Protein 4U5T (pdb70)

InterPro domains:
  IPR004827 Basic-leucine zipper domain [PF07716] (232-285)
  IPR004827 Basic-leucine zipper domain [PS50217] (233-296)
  IPR004827 Basic-leucine zipper domain [SM00338] (231-295)
  IPR040223 PAR basic leucine zipper protein [PTHR11988] (26-303)
  IPR046347 Basic-leucine zipper domain superfamily [SSF57959] (230-294)

Foldseek 3Di:
DPDVVVVVVVVVVVVVVVVVVVVVVVVVVVVVVVVVD/DPPVVVVVVVVVVVVVVVVVVVVVVVVVVVVVVVVVD

GO terms:
  GO:1990837 sequence-specific double-stranded DNA binding (F, IDA)
  GO:0006357 regulation of transcription by RNA polymerase II (P, TAS)
  GO:0005515 protein binding (F, IPI)

B-factor: mean 56.1, std 24.93, range [3.6, 264.28]

Radius of gyration: 16.35 Å; Cα contacts (8 Å, |Δi|>4): 43; chains: 2; bounding box: 52×40×14 Å

Secondary structure (DSSP, 8-state):
--THHHHHHHHHHHHHHHHHHHHHHHHHHHHHHHHH-/--THHHHHHHHHHHHHHHHHHHHHHHHHHHHHHHHH-

Sequence (74 aa):
DPDLEIRAAFLEKENTALRTEVAELRKEVGRCKNIVSDPDLEIRAAFLEKENTALRTEVAELRKEVGRCKNIVS

Structure (mmCIF, N/CA/C/O backbone):
data_4U5T
#
_entry.id   4U5T
#
_cell.length_a   68.840
_cell.length_b   68.840
_cell.length_c   77.230
_cell.angle_alpha   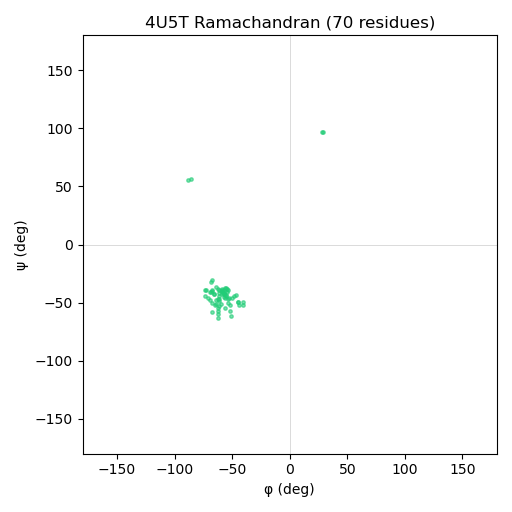90.00
_cell.angle_beta   90.00
_cell.angle_gamma   120.00
#
_symmetry.space_group_name_H-M   'P 61'
#
loop_
_entity.id
_entity.type
_entity.pdbx_description
1 polymer 'VBP leucine zipper'
2 non-polymer '(2Z)-3-{3-[dihydroxy(oxido)-lambda~5~-stibanyl]phenyl}prop-2-enoic acid'
3 water water
#
loop_
_atom_site.group_PDB
_atom_site.id
_atom_site.type_symbol
_atom_site.label_atom_id
_atom_site.label_alt_id
_atom_site.label_comp_id
_atom_site.label_asym_id
_atom_site.label_entity_id
_atom_site.label_seq_id
_atom_site.pdbx_PDB_ins_code
_atom_site.Cartn_x
_atom_site.Cartn_y
_atom_site.Cartn_z
_atom_site.occupancy
_atom_site.B_iso_or_equiv
_atom_site.auth_seq_id
_atom_site.auth_comp_id
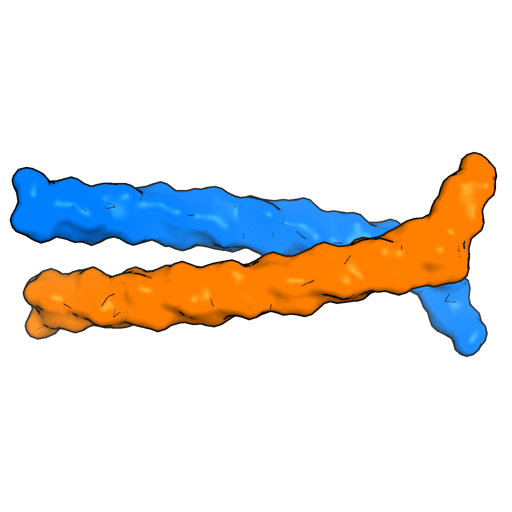_atom_site.auth_asym_id
_atom_site.auth_atom_id
_atom_site.pdbx_PDB_model_num
ATOM 1 N N . ASP A 1 2 ? -35.326 7.336 7.505 1.00 72.24 2 ASP A N 1
ATOM 2 C CA . ASP A 1 2 ? -36.402 7.723 8.417 1.00 72.24 2 ASP A CA 1
ATOM 3 C C . ASP A 1 2 ? -35.985 8.657 9.574 1.00 72.24 2 ASP A C 1
ATOM 4 O O . ASP A 1 2 ? -36.648 8.685 10.597 1.00 72.24 2 ASP A O 1
ATOM 9 N N . PRO A 1 3 ? -34.938 9.481 9.394 1.00 86.73 3 PRO A N 1
ATOM 10 C CA . PRO A 1 3 ? -34.335 10.120 10.554 1.00 86.73 3 PRO A CA 1
ATOM 11 C C . PRO A 1 3 ? -35.027 11.443 10.964 1.00 86.73 3 PRO A C 1
ATOM 12 O O . PRO A 1 3 ? -34.347 12.468 11.071 1.00 86.73 3 PRO A O 1
ATOM 16 N N . ASP A 1 4 ? -36.339 11.380 11.225 1.00 77.31 4 ASP A N 1
ATOM 17 C CA . ASP A 1 4 ? -37.196 12.517 11.625 1.00 77.31 4 ASP A CA 1
ATOM 18 C C . ASP A 1 4 ? -36.749 13.876 11.132 1.00 77.31 4 ASP A C 1
ATOM 19 O O . ASP A 1 4 ? -35.904 14.526 11.753 1.00 77.31 4 ASP A O 1
ATOM 24 N N . LEU A 1 5 ? -37.337 14.312 10.029 1.00 64.23 5 LEU A N 1
ATOM 25 C CA . LEU A 1 5 ? -36.924 15.566 9.434 1.00 64.23 5 LEU A CA 1
ATOM 26 C C . LEU A 1 5 ? -37.059 16.695 10.431 1.00 64.23 5 LEU A C 1
ATOM 27 O O . LEU A 1 5 ? -36.199 17.561 10.485 1.00 64.23 5 LEU A O 1
ATOM 32 N N . GLU A 1 6 ? -38.153 16.693 11.195 1.00 52.79 6 GLU A N 1
ATOM 33 C CA . GLU A 1 6 ? -38.416 17.743 12.186 1.00 52.79 6 GLU A CA 1
ATOM 34 C C . GLU A 1 6 ? -37.125 17.994 12.962 1.00 52.79 6 GLU A C 1
ATOM 35 O O . GLU A 1 6 ? -36.649 19.138 13.054 1.00 52.79 6 GLU A O 1
ATOM 41 N N . ILE A 1 7 ? -36.529 16.899 13.443 1.00 57.15 7 ILE A N 1
ATOM 42 C CA . ILE A 1 7 ? -35.242 16.928 14.139 1.00 57.15 7 ILE A CA 1
ATOM 43 C C . ILE A 1 7 ? -34.094 17.312 13.227 1.00 57.15 7 ILE A C 1
ATOM 44 O O . ILE A 1 7 ? -33.405 18.289 13.511 1.00 57.15 7 ILE A O 1
ATOM 49 N N . ARG A 1 8 ? -33.901 16.532 12.160 1.00 47.11 8 ARG A N 1
ATOM 50 C CA . ARG A 1 8 ? -32.842 16.749 11.174 1.00 47.11 8 ARG A CA 1
ATOM 51 C C . ARG A 1 8 ? -32.653 18.224 10.840 1.00 47.11 8 ARG A C 1
ATOM 52 O O . ARG A 1 8 ? -31.549 18.767 10.884 1.00 47.11 8 ARG A O 1
ATOM 60 N N . ALA A 1 9 ? -33.765 18.858 10.494 1.00 24.38 9 ALA A N 1
ATOM 61 C CA . ALA A 1 9 ? -33.785 20.251 10.060 1.00 24.38 9 ALA A CA 1
ATOM 62 C C . ALA A 1 9 ? -33.352 21.137 11.188 1.00 24.38 9 ALA A C 1
ATOM 63 O O . ALA A 1 9 ? -32.480 21.963 10.988 1.00 24.38 9 ALA A O 1
ATOM 65 N N . ALA A 1 10 ? -33.979 20.968 12.353 1.00 36.10 10 ALA A N 1
ATOM 66 C CA . ALA A 1 10 ? -33.569 21.658 13.569 1.00 36.10 10 ALA A CA 1
ATOM 67 C C . ALA A 1 10 ? -32.063 21.553 13.816 1.00 36.10 10 ALA A C 1
ATOM 68 O O . ALA A 1 10 ? -31.388 22.523 14.173 1.00 36.10 10 ALA A O 1
ATOM 70 N N . PHE A 1 11 ? -31.544 20.352 13.638 1.00 44.75 11 PHE A N 1
ATOM 71 C CA . PHE A 1 11 ? -30.147 20.091 13.875 1.00 44.75 11 PHE A CA 1
ATOM 72 C C . PHE A 1 11 ? -29.326 20.903 12.894 1.00 44.75 11 PHE A C 1
ATOM 73 O O . PHE A 1 11 ? -28.369 21.574 13.274 1.00 44.75 11 PHE A O 1
ATOM 81 N N . LEU A 1 12 ? -29.727 20.836 11.630 1.00 41.33 12 LEU A N 1
ATOM 82 C CA . LEU A 1 12 ? -29.080 21.582 10.569 1.00 41.33 12 LEU A CA 1
ATOM 83 C C . LEU A 1 12 ? -29.08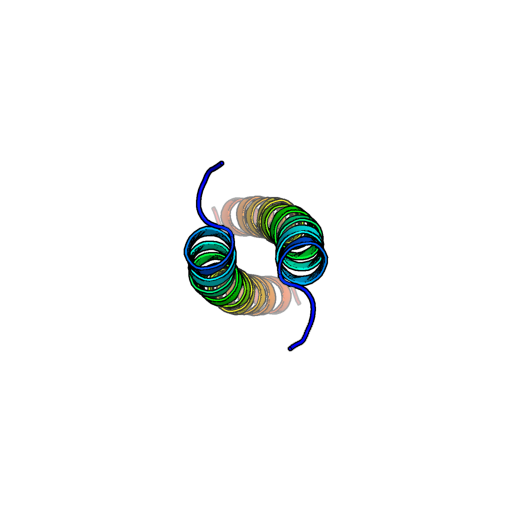1 23.072 10.867 1.00 41.33 12 LEU A C 1
ATOM 84 O O . LEU A 1 12 ? -28.104 23.753 10.616 1.00 41.33 12 LEU A O 1
ATOM 89 N N . GLU A 1 13 ? -30.204 23.575 11.361 1.00 30.11 13 GLU A N 1
ATOM 90 C CA . GLU A 1 13 ? -30.335 24.981 11.711 1.00 30.11 13 GLU A CA 1
ATOM 91 C C . GLU A 1 13 ? -29.248 25.343 12.710 1.00 30.11 13 GLU A C 1
ATOM 92 O O . GLU A 1 13 ? -28.477 26.278 12.479 1.00 30.11 13 GLU A O 1
ATOM 98 N N . LYS A 1 14 ? -29.195 24.598 13.814 1.00 49.11 14 LYS A N 1
ATOM 99 C CA . LYS A 1 14 ? -28.211 24.878 14.845 1.00 49.11 14 LYS A CA 1
ATOM 100 C C . LYS A 1 14 ? -26.803 24.827 14.248 1.00 49.11 14 LYS A C 1
ATOM 101 O O . LYS A 1 14 ? -25.971 25.702 14.530 1.00 49.11 14 LYS A O 1
ATOM 107 N N . GLU A 1 15 ? -26.546 23.847 13.388 1.00 51.61 15 GLU A N 1
ATOM 108 C CA . GLU A 1 15 ? -25.220 23.734 12.777 1.00 51.61 15 GLU A CA 1
ATOM 109 C C . GLU A 1 15 ? -24.914 24.966 11.928 1.00 51.61 15 GLU A C 1
ATOM 110 O O . GLU A 1 15 ? -23.934 25.665 12.166 1.00 51.61 15 GLU A O 1
ATOM 116 N N . ASN A 1 16 ? -25.784 25.229 10.966 1.00 51.39 16 ASN A N 1
ATOM 117 C CA . ASN A 1 16 ? -25.724 26.431 10.144 1.00 51.39 16 ASN A CA 1
ATOM 118 C C . ASN A 1 16 ? -25.466 27.732 10.884 1.00 51.39 16 ASN A C 1
ATOM 119 O O . ASN A 1 16 ? -24.628 28.514 10.465 1.00 51.39 16 ASN A O 1
ATOM 124 N N . THR A 1 17 ? -26.219 27.987 11.945 1.00 47.87 17 THR A N 1
ATOM 125 C CA . THR A 1 17 ? -26.047 29.218 12.696 1.00 47.87 17 THR A CA 1
ATOM 126 C C . THR A 1 17 ? -24.623 29.244 13.257 1.00 47.87 17 THR A C 1
ATOM 127 O O . THR A 1 17 ? -23.945 30.275 13.233 1.00 47.87 17 THR A O 1
ATOM 131 N N . ALA A 1 18 ? -24.168 28.08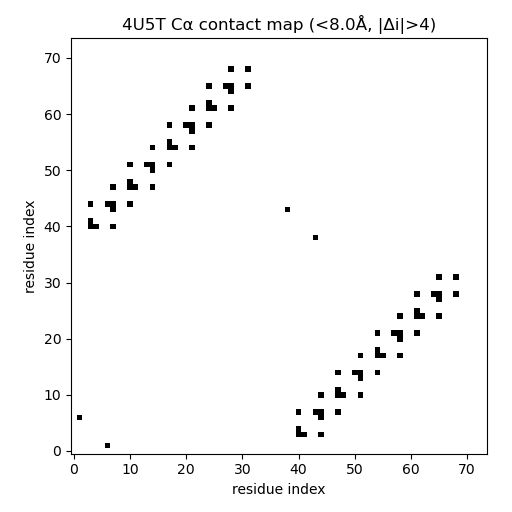6 13.750 1.00 55.35 18 ALA A N 1
ATOM 132 C CA . ALA A 1 18 ? -22.834 27.951 14.338 1.00 55.35 18 ALA A CA 1
ATOM 133 C C . ALA A 1 18 ? -21.772 28.263 13.302 1.00 55.35 18 ALA A C 1
ATOM 134 O O . ALA A 1 18 ? -20.747 28.896 13.580 1.00 55.35 18 ALA A O 1
ATOM 136 N N . LEU A 1 19 ? -22.060 27.802 12.092 1.00 28.64 19 LEU A N 1
ATOM 137 C CA . LEU A 1 19 ? -21.207 27.958 10.926 1.00 28.64 19 LEU A CA 1
ATOM 138 C C . LEU A 1 19 ? -21.120 29.433 10.506 1.00 28.64 19 LEU A C 1
ATOM 139 O O . LEU A 1 19 ? -20.016 29.959 10.282 1.00 28.64 19 LEU A O 1
ATOM 144 N N . ARG A 1 20 ? -22.286 30.066 10.368 1.00 48.49 20 ARG A N 1
ATOM 145 C CA . ARG A 1 20 ? -22.394 31.461 9.913 1.00 48.49 20 ARG A CA 1
ATOM 146 C C . ARG A 1 20 ? -21.537 32.284 10.884 1.00 48.49 20 ARG A C 1
ATOM 147 O O . ARG A 1 20 ? -20.812 33.203 10.485 1.00 48.49 20 ARG A O 1
ATOM 155 N N . THR A 1 21 ? -21.577 31.877 12.147 1.00 43.46 21 THR A N 1
ATOM 156 C CA . THR A 1 21 ? -20.760 32.449 13.196 1.00 43.46 21 THR A CA 1
ATOM 157 C C . THR A 1 21 ? -19.264 32.272 12.966 1.00 43.46 21 THR A C 1
ATOM 158 O O . THR A 1 21 ? -18.497 33.245 13.003 1.00 43.46 21 THR A O 1
ATOM 162 N N . GLU A 1 22 ? -18.851 31.026 12.762 1.00 66.61 22 GLU A N 1
ATOM 163 C CA . GLU A 1 22 ? -17.446 30.741 12.536 1.00 66.61 22 GLU A CA 1
ATOM 164 C C . GLU A 1 22 ? -16.924 31.608 11.405 1.00 66.61 22 GLU A C 1
ATOM 165 O O . GLU A 1 22 ? -15.861 32.218 11.530 1.00 66.61 22 GLU A O 1
ATOM 171 N N . VAL A 1 23 ? -17.698 31.675 10.323 1.00 46.40 23 VAL A N 1
ATOM 172 C CA . VAL A 1 23 ? -17.399 32.534 9.176 1.00 46.40 23 VAL A CA 1
ATOM 173 C C . VAL A 1 23 ? -17.270 34.009 9.561 1.00 46.40 23 VAL A C 1
ATOM 174 O O . VAL A 1 23 ? -16.375 34.700 9.075 1.00 46.40 23 VAL A O 1
ATOM 178 N N . ALA A 1 24 ? -18.166 34.486 10.421 1.00 46.78 24 ALA A N 1
ATOM 179 C CA . ALA A 1 24 ? -18.072 35.844 10.934 1.00 46.78 24 ALA A CA 1
ATOM 180 C C . ALA A 1 24 ? -16.687 36.076 11.492 1.00 46.78 24 ALA A C 1
ATOM 181 O O . ALA A 1 24 ? -15.986 36.978 11.033 1.00 46.78 24 ALA A O 1
ATOM 183 N N . GLU A 1 25 ? -16.291 35.235 12.457 1.00 55.36 25 GLU A N 1
ATOM 184 C CA . GLU A 1 25 ? -15.045 35.426 13.204 1.00 55.36 25 GLU A CA 1
ATOM 185 C C . GLU A 1 25 ? -13.843 35.315 12.276 1.00 55.36 25 GLU A C 1
ATOM 186 O O . GLU A 1 25 ? -12.853 36.041 12.404 1.00 55.36 25 GLU A O 1
ATOM 192 N N . LEU A 1 26 ? -13.949 34.416 11.318 1.00 53.37 26 LEU A N 1
ATOM 193 C CA . LEU A 1 26 ? -12.868 34.241 10.377 1.00 53.37 26 LEU A CA 1
ATOM 194 C C . LEU A 1 26 ? -12.727 35.437 9.456 1.00 53.37 26 LEU A C 1
ATOM 195 O O . LEU A 1 26 ? -11.608 35.853 9.161 1.00 53.37 26 LEU A O 1
ATOM 200 N N . ARG A 1 27 ? -13.839 35.992 8.993 1.00 39.17 27 ARG A N 1
ATOM 201 C CA . ARG A 1 27 ? -13.748 37.201 8.183 1.00 39.17 27 ARG A CA 1
ATOM 202 C C . ARG A 1 27 ? -13.065 38.310 8.961 1.00 39.17 27 ARG A C 1
ATOM 203 O O . ARG A 1 27 ? -12.271 39.062 8.384 1.00 39.17 27 ARG A O 1
ATOM 211 N N . LYS A 1 28 ? -13.387 38.405 10.260 1.00 33.54 28 LYS A N 1
ATOM 212 C CA . LYS A 1 28 ? -12.853 39.462 11.118 1.00 33.54 28 LYS A CA 1
ATOM 213 C C . LYS A 1 28 ? -11.357 39.304 11.139 1.00 33.54 28 LYS A C 1
ATOM 214 O O . LYS A 1 28 ? -10.619 40.273 10.915 1.00 33.54 28 LYS A O 1
ATOM 220 N N . GLU A 1 29 ? -10.936 38.061 11.376 1.00 45.57 29 GLU A N 1
ATOM 221 C CA . GLU A 1 29 ? -9.527 37.673 11.398 1.00 45.57 29 GLU A CA 1
ATOM 222 C C . GLU A 1 29 ? -8.805 38.097 10.120 1.00 45.57 29 GLU A C 1
ATOM 223 O O . GLU A 1 29 ? -7.713 38.675 10.143 1.00 45.57 29 GLU A O 1
ATOM 229 N N . VAL A 1 30 ? -9.429 37.815 8.992 1.00 43.98 30 VAL A N 1
ATOM 230 C CA . VAL A 1 30 ? -8.829 38.166 7.723 1.00 43.98 30 VAL A CA 1
ATOM 231 C C . VAL A 1 30 ? -8.772 39.687 7.540 1.00 43.98 30 VAL A C 1
ATOM 232 O O . VAL A 1 30 ? -7.798 40.224 7.012 1.00 43.98 30 VAL A O 1
ATOM 236 N N . GLY A 1 31 ? -9.820 40.375 7.970 1.00 33.76 31 GLY A N 1
ATOM 237 C CA . GLY A 1 31 ? -9.788 41.818 7.990 1.00 33.76 31 GLY A CA 1
ATOM 238 C C . GLY A 1 31 ? -8.553 42.327 8.703 1.00 33.76 31 GLY A C 1
ATOM 239 O O . GLY A 1 31 ? -7.822 43.153 8.148 1.00 33.76 31 GLY A O 1
ATOM 240 N N . ARG A 1 32 ? -8.311 41.844 9.922 1.00 34.59 32 ARG A N 1
ATOM 241 C CA . ARG A 1 32 ? -7.129 42.306 10.638 1.00 34.59 32 ARG A CA 1
ATOM 242 C C . ARG A 1 32 ? -5.866 42.027 9.810 1.00 34.59 32 ARG A C 1
ATOM 243 O O . ARG A 1 32 ? -4.982 42.879 9.713 1.00 34.59 32 ARG A O 1
ATOM 251 N N . CYS A 1 33 ? -5.828 40.870 9.153 1.00 48.52 33 CYS A N 1
ATOM 252 C CA . CYS A 1 33 ? -4.666 40.479 8.339 1.00 48.52 33 CYS A CA 1
ATOM 253 C C . CYS A 1 33 ? -4.507 41.378 7.112 1.00 48.52 33 CYS A C 1
ATOM 254 O O . CYS A 1 33 ? -3.402 41.771 6.725 1.00 48.52 33 CYS A O 1
ATOM 257 N N . LYS A 1 34 ? -5.636 41.700 6.511 1.00 46.94 34 LYS A N 1
ATOM 258 C CA . LYS A 1 34 ? -5.652 42.461 5.291 1.00 46.94 34 LYS A CA 1
ATOM 259 C C . LYS A 1 34 ? -5.157 43.858 5.693 1.00 46.94 34 LYS A C 1
ATOM 260 O O . LYS A 1 34 ? -4.458 44.549 4.928 1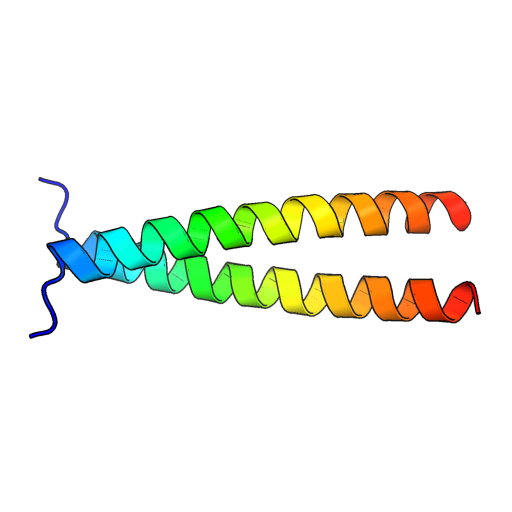.00 46.94 34 LYS A O 1
ATOM 266 N N . ASN A 1 35 ? -5.477 44.257 6.921 1.00 52.40 35 ASN A N 1
ATOM 267 C CA . ASN A 1 35 ? -5.061 45.566 7.389 1.00 52.40 35 ASN A CA 1
ATOM 268 C C . ASN A 1 35 ? -3.562 45.589 7.615 1.00 52.40 35 ASN A C 1
ATOM 269 O O . ASN A 1 35 ? -2.874 46.529 7.204 1.00 52.40 35 ASN A O 1
ATOM 274 N N . ILE A 1 36 ? -3.062 44.552 8.277 1.00 56.93 36 ILE A N 1
ATOM 275 C CA . ILE A 1 36 ? -1.637 44.462 8.604 1.00 56.93 36 ILE A CA 1
ATOM 276 C C . ILE A 1 36 ? -0.790 44.616 7.347 1.00 56.93 36 ILE A C 1
ATOM 277 O O . ILE A 1 36 ? 0.270 45.260 7.338 1.00 56.93 36 ILE A O 1
ATOM 282 N N . VAL A 1 37 ? -1.289 44.024 6.275 1.00 49.17 37 VAL A N 1
ATOM 283 C CA . VAL A 1 37 ? -0.615 44.064 4.999 1.00 49.17 37 VAL A CA 1
ATOM 284 C C . VAL A 1 37 ? -0.693 45.445 4.316 1.00 49.17 37 VAL A C 1
ATOM 285 O O . VAL A 1 37 ? 0.287 45.903 3.731 1.00 49.17 37 VAL A O 1
ATOM 289 N N . SER A 1 38 ? -1.828 46.132 4.401 1.00 50.47 38 SER A N 1
ATOM 290 C CA . SER A 1 38 ? -1.830 47.508 3.910 1.00 50.47 38 SER A CA 1
ATOM 291 C C . SER A 1 38 ? -2.508 48.535 4.828 1.00 50.47 38 SER A C 1
ATOM 292 O O . SER A 1 38 ? -1.841 49.383 5.444 1.00 50.47 38 SER A O 1
ATOM 295 N N . ASP B 1 2 ? -45.758 25.392 7.750 1.00 94.59 2 ASP B N 1
ATOM 296 C CA . ASP B 1 2 ? -45.974 24.250 6.867 1.00 94.59 2 ASP B CA 1
ATOM 297 C C . ASP B 1 2 ? -44.970 24.136 5.713 1.00 94.59 2 ASP B C 1
ATOM 298 O O . ASP B 1 2 ? -45.287 23.575 4.685 1.00 94.59 2 ASP B O 1
ATOM 303 N N . PRO B 1 3 ? -43.713 24.600 5.914 1.00 90.20 3 PRO B N 1
ATOM 304 C CA . PRO B 1 3 ? -42.867 24.839 4.740 1.00 90.20 3 PRO B CA 1
ATOM 305 C C . PRO B 1 3 ? -42.070 23.596 4.305 1.00 90.20 3 PRO B C 1
ATOM 306 O O . PRO B 1 3 ? -40.841 23.680 4.176 1.00 90.20 3 PRO B O 1
ATOM 310 N N . ASP B 1 4 ? -42.780 22.490 4.061 1.00 90.00 4 ASP B N 1
ATOM 311 C CA . ASP B 1 4 ? -42.227 21.191 3.653 1.00 90.00 4 ASP B CA 1
ATOM 312 C C . ASP B 1 4 ? -40.814 20.909 4.152 1.00 90.00 4 ASP B C 1
ATOM 313 O O . ASP B 1 4 ? -39.829 21.332 3.552 1.00 90.00 4 ASP B O 1
ATOM 318 N N . LEU B 1 5 ? -40.730 20.179 5.250 1.00 45.83 5 LEU B N 1
ATOM 319 C CA . LEU B 1 5 ? -39.456 19.911 5.868 1.00 45.83 5 LEU B CA 1
ATOM 320 C C . LEU B 1 5 ? -38.549 19.206 4.878 1.00 45.83 5 LEU B C 1
ATOM 321 O O . LEU B 1 5 ? -37.361 19.497 4.833 1.00 45.83 5 LEU B O 1
ATOM 326 N N . GLU B 1 6 ? -39.100 18.266 4.105 1.00 51.73 6 GLU B N 1
ATOM 327 C CA . GLU B 1 6 ? -38.332 17.507 3.101 1.00 51.73 6 GLU B CA 1
ATOM 328 C C . GLU B 1 6 ? -37.436 18.470 2.325 1.00 51.73 6 GLU B C 1
ATOM 329 O O . GLU B 1 6 ? -36.207 18.287 2.253 1.00 51.73 6 GLU B O 1
ATOM 335 N N . ILE B 1 7 ? -38.086 19.520 1.815 1.00 54.37 7 ILE B N 1
ATOM 336 C CA . ILE B 1 7 ? -37.465 20.671 1.150 1.00 54.37 7 ILE B CA 1
ATOM 337 C C . ILE B 1 7 ? -36.537 21.457 2.074 1.00 54.37 7 ILE B C 1
ATOM 338 O O . ILE B 1 7 ? -35.334 21.529 1.804 1.00 54.37 7 ILE B O 1
ATOM 343 N N . ARG B 1 8 ? -37.102 22.036 3.146 1.00 51.68 8 ARG B N 1
ATOM 344 C CA . ARG B 1 8 ? -36.339 22.880 4.062 1.00 51.68 8 ARG B CA 1
ATOM 345 C C . ARG B 1 8 ? -34.997 22.255 4.481 1.00 51.68 8 ARG B C 1
ATOM 346 O O . ARG B 1 8 ? -33.968 22.929 4.487 1.00 51.68 8 ARG B O 1
ATOM 354 N N . ALA B 1 9 ? -35.010 20.954 4.789 1.00 35.16 9 ALA B N 1
ATOM 355 C CA . ALA B 1 9 ? -33.811 20.218 5.221 1.00 35.16 9 ALA B CA 1
ATOM 356 C C . ALA B 1 9 ? -32.819 20.186 4.102 1.00 35.16 9 ALA B C 1
ATOM 357 O O . ALA B 1 9 ? -31.654 20.514 4.293 1.00 35.16 9 ALA B O 1
ATOM 359 N N . ALA B 1 10 ? -33.299 19.755 2.943 1.00 24.95 10 ALA B N 1
ATOM 360 C CA . ALA B 1 10 ? -32.505 19.774 1.738 1.00 24.95 10 ALA B CA 1
ATOM 361 C C . ALA B 1 10 ? -31.845 21.129 1.497 1.00 24.95 10 ALA B C 1
ATOM 362 O O . ALA B 1 10 ? -30.657 21.216 1.151 1.00 24.95 10 ALA B O 1
ATOM 364 N N . PHE B 1 11 ? -32.623 22.184 1.651 1.00 50.88 11 PHE B N 1
ATOM 365 C CA . PHE B 1 11 ? -32.125 23.518 1.414 1.00 50.88 11 PHE B CA 1
ATOM 366 C C . PHE B 1 11 ? -31.002 23.786 2.394 1.00 50.88 11 PHE B C 1
ATOM 367 O O . PHE B 1 11 ? -29.933 24.273 2.019 1.00 50.88 11 PHE B O 1
ATOM 375 N N . LEU B 1 12 ? -31.253 23.448 3.655 1.00 55.29 12 LEU B N 1
ATOM 376 C CA . LEU B 1 12 ? -30.281 23.697 4.701 1.00 55.29 12 LEU B CA 1
ATOM 377 C C . LEU B 1 12 ? -29.007 22.919 4.432 1.00 55.29 12 LEU B C 1
ATOM 378 O O . LEU B 1 12 ? -27.924 23.423 4.679 1.00 55.29 12 LEU B O 1
ATOM 383 N N . GLU B 1 13 ? -29.135 21.697 3.925 1.00 46.25 13 GLU B N 1
ATOM 384 C CA . GLU B 1 13 ? -27.954 20.907 3.600 1.00 46.25 13 GLU B CA 1
ATOM 385 C C . GLU B 1 13 ? -27.115 21.648 2.576 1.00 46.25 13 GLU B C 1
ATOM 386 O O . GLU B 1 13 ? -25.927 21.863 2.813 1.00 46.25 13 GLU B O 1
ATOM 392 N N . LYS B 1 14 ? -27.739 22.083 1.474 1.00 53.65 14 LYS B N 1
ATOM 393 C CA . LYS B 1 14 ? -27.011 22.805 0.432 1.00 53.65 14 LYS B CA 1
ATOM 394 C C . LYS B 1 14 ? -26.320 24.006 1.050 1.00 53.65 14 LYS B C 1
ATOM 395 O O . LYS B 1 14 ? -25.136 24.258 0.779 1.00 53.65 14 LYS B O 1
ATOM 401 N N . GLU B 1 15 ? -27.042 24.719 1.917 1.00 53.30 15 GLU B N 1
ATOM 402 C CA . GLU B 1 15 ? -26.485 25.928 2.529 1.00 53.30 15 GLU B CA 1
ATOM 403 C C . GLU B 1 15 ? -25.272 25.570 3.360 1.00 53.30 15 GLU B C 1
ATOM 404 O O . GLU B 1 15 ? -24.172 26.038 3.103 1.00 53.30 15 GLU B O 1
ATOM 410 N N . ASN B 1 16 ? -25.513 24.718 4.340 1.00 29.31 16 ASN B N 1
ATOM 411 C CA . ASN B 1 16 ? -24.500 24.128 5.196 1.00 29.31 16 ASN B CA 1
ATOM 412 C C . ASN B 1 16 ? -23.224 23.731 4.421 1.00 29.31 16 ASN B C 1
ATOM 413 O O . ASN B 1 16 ? -22.128 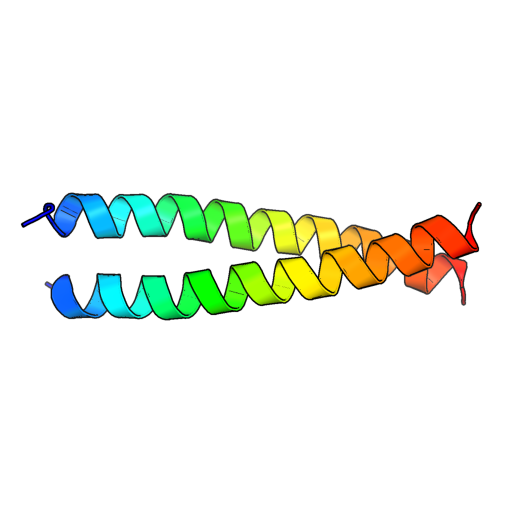24.112 4.814 1.00 29.31 16 ASN B O 1
ATOM 418 N N . THR B 1 17 ? -23.355 23.008 3.312 1.00 42.56 17 THR B N 1
ATOM 419 C CA . THR B 1 17 ? -22.164 22.544 2.606 1.00 42.56 17 THR B CA 1
ATOM 420 C C . THR B 1 17 ? -21.425 23.742 2.060 1.00 42.56 17 THR B C 1
ATOM 421 O O . THR B 1 17 ? -20.198 23.830 2.109 1.00 42.56 17 THR B O 1
ATOM 425 N N . ALA B 1 18 ? -22.204 24.671 1.512 1.00 52.27 18 ALA B N 1
ATOM 426 C CA . ALA B 1 18 ? -21.660 25.888 0.936 1.00 52.27 18 ALA B CA 1
ATOM 427 C C . ALA B 1 18 ? -20.884 26.674 1.975 1.00 52.27 18 ALA B C 1
ATOM 428 O O . ALA B 1 18 ? -19.839 27.250 1.691 1.00 52.27 18 ALA B O 1
ATOM 430 N N . LEU B 1 19 ? -21.408 26.666 3.192 1.00 39.88 19 LEU B N 1
ATOM 431 C CA . LEU B 1 19 ? -20.794 27.339 4.326 1.00 39.88 19 LEU B CA 1
ATOM 432 C C . LEU B 1 19 ? -19.507 26.659 4.745 1.00 39.88 19 LEU B C 1
ATOM 433 O O . LEU B 1 19 ? -18.513 27.339 4.992 1.00 39.88 19 LEU B O 1
ATOM 438 N N . ARG B 1 20 ? -19.554 25.334 4.877 1.00 45.46 20 ARG B N 1
ATOM 439 C CA . ARG B 1 20 ? -18.407 24.540 5.311 1.00 45.46 20 ARG B CA 1
ATOM 440 C C . ARG B 1 20 ? -17.255 24.901 4.398 1.00 45.46 20 ARG B C 1
ATOM 441 O O . ARG B 1 20 ? -16.097 25.047 4.813 1.00 45.46 20 ARG B O 1
ATOM 449 N N . THR B 1 21 ? -17.616 25.063 3.133 1.00 31.98 21 THR B N 1
ATOM 450 C CA . THR B 1 21 ? -16.715 25.477 2.076 1.00 31.98 21 THR B CA 1
ATOM 451 C C . THR B 1 21 ? -16.125 26.855 2.308 1.00 31.98 21 THR B C 1
ATOM 452 O O . THR B 1 21 ? -14.909 27.030 2.240 1.00 31.98 21 THR B O 1
ATOM 456 N N . GLU B 1 22 ? -16.998 27.835 2.553 1.00 53.77 22 GLU B N 1
ATOM 457 C CA . GLU B 1 22 ? -16.553 29.211 2.765 1.00 53.77 22 GLU B CA 1
ATOM 458 C C . GLU B 1 22 ? -15.551 29.203 3.891 1.00 53.77 22 GLU B C 1
ATOM 459 O O . GLU B 1 22 ? -14.500 29.833 3.780 1.00 53.77 22 GLU B O 1
ATOM 465 N N . VAL B 1 23 ? -15.877 28.469 4.955 1.00 55.11 23 VAL B N 1
ATOM 466 C CA . VAL B 1 23 ? -14.990 28.304 6.109 1.00 55.11 23 VAL B CA 1
ATOM 467 C C . VAL B 1 23 ? -13.649 27.685 5.722 1.00 55.11 23 VAL B C 1
ATOM 468 O O . VAL B 1 23 ? -12.595 28.104 6.207 1.00 55.11 23 VAL B O 1
ATOM 472 N N . ALA B 1 24 ? -13.696 26.678 4.859 1.00 36.66 24 ALA B N 1
ATOM 473 C CA . ALA B 1 24 ? -12.476 26.096 4.337 1.00 36.66 24 ALA B CA 1
ATOM 474 C C . ALA B 1 24 ? -11.564 27.192 3.801 1.00 36.66 24 ALA B C 1
ATOM 475 O O . ALA B 1 24 ? -10.444 27.383 4.308 1.00 36.66 24 ALA B O 1
ATOM 477 N N . GLU B 1 25 ? -12.068 27.912 2.791 1.00 55.92 25 GLU B N 1
ATOM 478 C CA . GLU B 1 25 ? -11.282 28.911 2.061 1.00 55.92 25 GLU B CA 1
ATOM 479 C C . GLU B 1 25 ? -10.754 29.990 3.016 1.00 55.92 25 GLU B C 1
ATOM 480 O O . GLU B 1 25 ? -9.622 30.480 2.896 1.00 55.92 25 GLU B O 1
ATOM 486 N N . LEU B 1 26 ? -11.600 30.352 3.965 1.00 47.65 26 LEU B N 1
ATOM 487 C CA . LEU B 1 26 ? -11.272 31.366 4.945 1.00 47.65 26 LEU B CA 1
ATOM 488 C C . LEU B 1 26 ? -10.133 30.912 5.856 1.00 47.65 26 LEU B C 1
ATOM 489 O O . LEU B 1 26 ? -9.218 31.677 6.177 1.00 47.65 26 LEU B O 1
ATOM 494 N N . ARG B 1 27 ? -10.192 29.658 6.269 1.00 40.04 27 ARG B N 1
ATOM 495 C CA . ARG B 1 27 ? -9.126 29.080 7.054 1.00 40.04 27 ARG B CA 1
ATOM 496 C C . ARG B 1 27 ? -7.828 29.191 6.295 1.00 40.04 27 ARG B C 1
ATOM 497 O O . ARG B 1 27 ? -6.797 29.531 6.870 1.00 40.04 27 ARG B O 1
ATOM 505 N N . LYS B 1 28 ? -7.891 28.862 5.006 1.00 46.03 28 LYS B N 1
ATOM 506 C CA . LYS B 1 28 ? -6.708 28.818 4.160 1.00 46.03 28 LYS B CA 1
ATOM 507 C C . LYS B 1 28 ? -6.100 30.215 4.108 1.00 46.03 28 LYS B C 1
ATOM 508 O O . LYS B 1 28 ? -4.885 30.409 4.301 1.00 46.03 28 LYS B O 1
ATOM 514 N N . GLU B 1 29 ? -6.972 31.187 3.877 1.00 44.25 29 GLU B N 1
ATOM 515 C CA . GLU B 1 29 ? -6.571 32.583 3.832 1.00 44.25 29 GLU B CA 1
ATOM 516 C C . GLU B 1 29 ? -5.866 33.004 5.135 1.00 44.25 29 GLU B C 1
ATOM 517 O O . GLU B 1 29 ? -4.812 33.641 5.114 1.00 44.25 29 GLU B O 1
ATOM 523 N N . VAL B 1 30 ? -6.446 32.624 6.268 1.00 39.96 30 VAL B N 1
ATOM 524 C CA . VAL B 1 30 ? -5.832 32.889 7.561 1.00 39.96 30 VAL B CA 1
ATOM 525 C C . VAL B 1 30 ? -4.465 32.214 7.707 1.00 39.96 30 VAL B C 1
ATOM 526 O O . VAL B 1 30 ? -3.528 32.801 8.217 1.00 39.96 30 VAL B O 1
ATOM 530 N N . GLY B 1 31 ? -4.369 30.964 7.294 1.00 33.20 31 GLY B N 1
ATOM 531 C CA . GLY B 1 31 ? -3.091 30.296 7.309 1.00 33.20 31 GLY B CA 1
ATOM 532 C C . GLY B 1 31 ? -2.043 31.108 6.561 1.00 33.20 31 GLY B C 1
ATOM 533 O O . GLY B 1 31 ? -0.951 31.349 7.084 1.00 33.20 31 GLY B O 1
ATOM 534 N N . ARG B 1 32 ? -2.357 31.537 5.341 1.00 45.51 32 ARG B N 1
ATOM 535 C CA . ARG B 1 32 ? -1.415 32.372 4.607 1.00 45.51 32 ARG B CA 1
ATOM 536 C C . ARG B 1 32 ? -1.021 33.598 5.441 1.00 45.51 32 ARG B C 1
ATOM 537 O O . ARG B 1 32 ? 0.142 33.957 5.516 1.00 45.51 32 ARG B O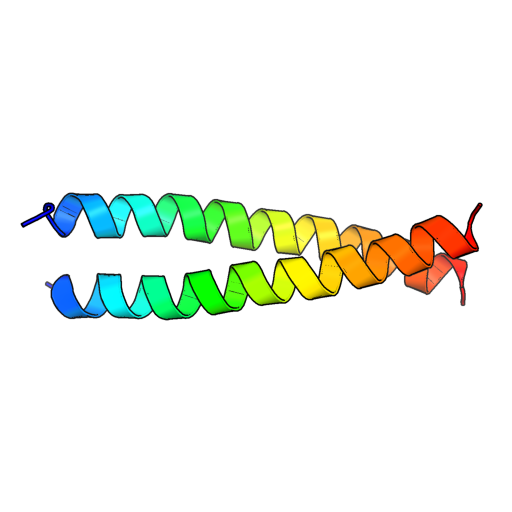 1
ATOM 545 N N . CYS B 1 33 ? -1.985 34.200 6.124 1.00 50.55 33 CYS B N 1
ATOM 546 C CA . CYS B 1 33 ? -1.695 35.380 6.931 1.00 50.55 33 CYS B CA 1
ATOM 547 C C . CYS B 1 33 ? -0.833 35.050 8.132 1.00 50.55 33 CYS B C 1
ATOM 548 O O . CYS B 1 33 ? 0.080 35.803 8.504 1.00 50.55 33 CYS B O 1
ATOM 551 N N . LYS B 1 34 ? -1.140 33.920 8.753 1.00 50.93 34 LYS B N 1
ATOM 552 C CA . LYS B 1 34 ? -0.485 33.553 9.992 1.00 50.93 34 LYS B CA 1
ATOM 553 C C . LYS B 1 34 ? 0.957 33.271 9.604 1.00 50.93 34 LYS B C 1
ATOM 554 O O . LYS B 1 34 ? 1.896 33.539 10.375 1.00 50.93 34 LYS B O 1
ATOM 560 N N . ASN B 1 35 ? 1.137 32.802 8.374 1.00 48.34 35 ASN B N 1
ATOM 561 C CA . ASN B 1 35 ? 2.480 32.512 7.906 1.00 48.34 35 ASN B CA 1
ATOM 562 C C . ASN B 1 35 ? 3.272 33.784 7.615 1.00 48.34 35 ASN B C 1
ATOM 563 O O . ASN B 1 35 ? 4.438 33.908 8.001 1.00 48.34 35 ASN B O 1
ATOM 568 N N . ILE B 1 36 ? 2.628 34.734 6.944 1.00 30.75 36 ILE B N 1
ATOM 569 C CA . ILE B 1 36 ? 3.247 36.021 6.634 1.00 30.75 36 ILE B CA 1
ATOM 570 C C . ILE B 1 36 ? 3.754 36.701 7.902 1.00 30.75 36 ILE B C 1
ATOM 571 O O . ILE B 1 36 ? 4.821 37.324 7.923 1.00 30.75 36 ILE B O 1
ATOM 576 N N . VAL B 1 37 ? 2.994 36.542 8.976 1.00 44.29 37 VAL B N 1
ATOM 577 C CA . VAL B 1 37 ? 3.399 37.102 10.249 1.00 44.29 37 VAL B CA 1
ATOM 578 C C . VAL B 1 37 ? 4.556 36.356 10.934 1.00 44.29 37 VAL B C 1
ATOM 579 O O . VAL B 1 37 ? 5.457 36.984 11.490 1.00 44.29 37 VAL B O 1
ATOM 583 N N . SER B 1 38 ? 4.569 35.029 10.871 1.00 73.02 38 SER B N 1
ATOM 584 C CA . SER B 1 38 ? 5.711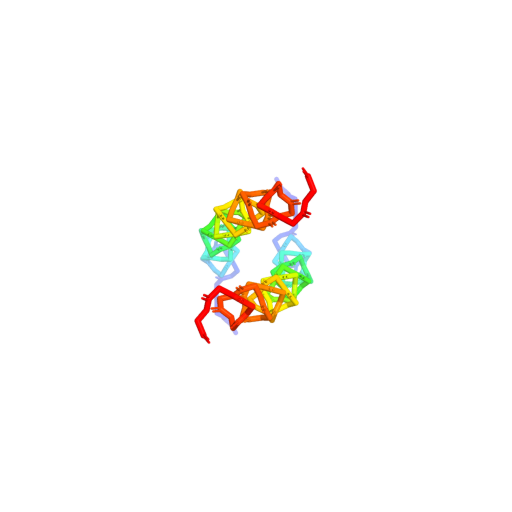 34.298 11.426 1.00 73.02 38 SER B CA 1
ATOM 585 C C . SER B 1 38 ? 6.315 33.256 10.480 1.00 73.02 38 SER B C 1
ATOM 586 O O . SER B 1 38 ? 7.357 33.480 9.849 1.00 73.02 38 SER B O 1
#

Solvent-accessible surface area: 5890 Å² total; per-residue (Å²): 183,90,75,64,127,114,64,5,60,118,8,73,162,44,6,77,60,14,141,72,49,7,41,90,24,143,141,85,28,38,164,10,153,103,110,92,129,180,89,78,54,123,115,78,4,56,116,8,79,156,47,12,79,57,15,119,68,59,8,56,112,24,126,144,70,35,36,112,18,160,105,107,92,129

Organism: Homo sapiens (NCBI:txid9606)